Protein AF-A0A2S9GL76-F1 (afdb_monomer)

Secondary structure (DSSP, 8-state):
---SSHHHHTTSTT-----S-EEEEETTEEEETTS-EEE-S----------SSS-TTSS--B-GGG-BHHHHHHHH-----

Radius of gyration: 21.2 Å; Cα contacts (8 Å, |Δi|>4): 59; chains: 1; bounding box: 39×34×52 Å

Sequence (81 aa):
TLSNTYYRTFNKPHVQLETAGIERIEADGIVSKDGTKRTIDTLVLCTGFDLWEANIPAIEIIGRDARNLGKWWRDNGFQAY

Nearest PDB structures (foldseek):
  7v50-assembly1_A  TM=8.946E-01  e=1.542E-02  Acinetobacter calcoaceticus
  4jey-assembly1_A  TM=4.786E-01  e=3.655E+00  Salmonella enterica subsp. enterica serovar Typhimurium str. LT2
  6j5t-assembly1_I  TM=1.906E-01  e=7.368E+00  A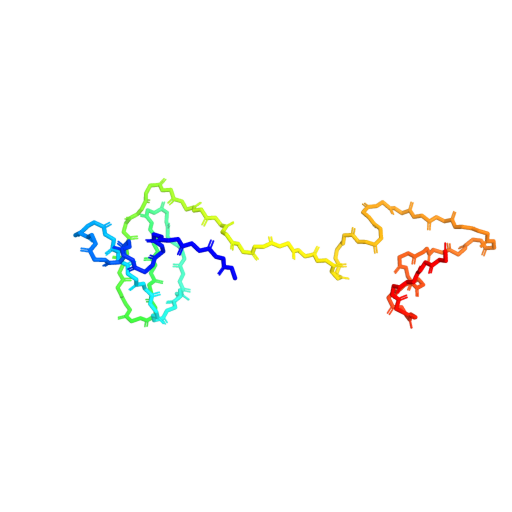rabidopsis thaliana

pLDDT: mean 91.24, std 9.66, range [60.12, 98.5]

Solvent-accessible surface area (backbone atoms only — not comparable to full-atom values): 5612 Å² total; per-residue (Å²): 139,88,68,99,52,62,78,67,47,63,73,37,95,91,43,81,90,86,81,74,48,79,66,50,80,53,101,55,27,40,30,30,65,82,71,52,74,47,78,48,96,75,86,83,86,86,81,81,79,74,74,80,86,76,44,62,56,76,57,94,47,72,50,78,92,74,37,47,48,46,61,47,30,73,79,70,50,87,82,87,132

Foldseek 3Di:
DDDPCVVVVCVDPPDDDDDQAFPDADPQFTAGPVRDTDGDPDDDDPPDDDPQDAPVPPDFDQDPPRDTPNVVCNVPNDDDD

Structure (mmCIF, N/CA/C/O backbone):
data_AF-A0A2S9GL76-F1
#
_entry.id   AF-A0A2S9GL76-F1
#
loop_
_atom_site.group_PDB
_atom_site.id
_atom_site.type_symbol
_atom_site.label_atom_id
_atom_site.label_alt_id
_atom_site.label_comp_id
_atom_site.label_asym_id
_atom_site.label_entity_id
_atom_site.label_seq_id
_atom_site.pdbx_PDB_ins_code
_atom_site.Cartn_x
_atom_site.Cartn_y
_atom_site.Cartn_z
_atom_site.occupancy
_atom_site.B_iso_or_equiv
_atom_site.auth_seq_id
_atom_site.auth_comp_id
_atom_site.auth_asym_id
_atom_site.auth_atom_id
_atom_site.pdbx_PDB_model_num
ATOM 1 N N . THR A 1 1 ? 3.170 14.628 0.247 1.00 65.75 1 THR A N 1
ATOM 2 C CA . THR A 1 1 ? 1.759 14.643 -0.201 1.00 65.75 1 THR A CA 1
ATOM 3 C C . THR A 1 1 ? 1.040 15.797 0.474 1.00 65.75 1 THR A C 1
ATOM 5 O O . THR A 1 1 ? 1.416 16.148 1.585 1.00 65.75 1 THR A O 1
ATOM 8 N N . LEU A 1 2 ? 0.052 16.418 -0.182 1.00 85.06 2 LEU A N 1
ATOM 9 C CA . LEU A 1 2 ? -0.726 17.529 0.380 1.00 85.06 2 LEU A CA 1
ATOM 10 C C . LEU A 1 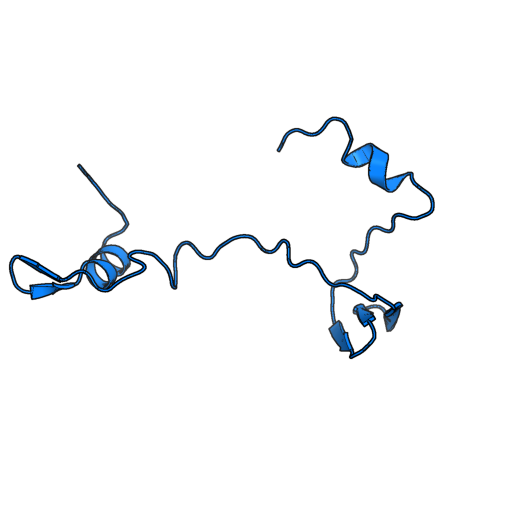2 ? -2.183 17.087 0.548 1.00 85.06 2 LEU A C 1
ATOM 12 O O . LEU A 1 2 ? -2.811 16.651 -0.411 1.00 85.06 2 LEU A O 1
ATOM 16 N N . SER A 1 3 ? -2.716 17.179 1.763 1.00 91.69 3 SER A N 1
ATOM 17 C CA .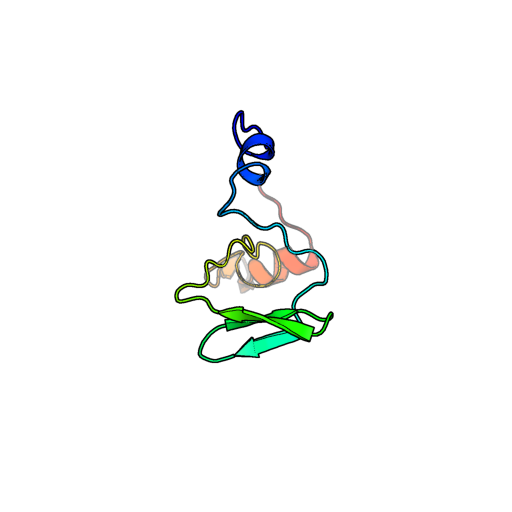 SER A 1 3 ? -4.134 16.953 2.040 1.00 91.69 3 SER A CA 1
ATOM 18 C C . SER A 1 3 ? -4.560 17.805 3.224 1.00 91.69 3 SER A C 1
ATOM 20 O O . SER A 1 3 ? -3.936 17.765 4.283 1.00 91.69 3 SER A O 1
ATOM 22 N N . ASN A 1 4 ? -5.664 18.530 3.061 1.00 92.75 4 ASN A N 1
ATOM 23 C CA . ASN A 1 4 ? -6.252 19.330 4.135 1.00 92.75 4 ASN A CA 1
ATOM 24 C C . ASN A 1 4 ? -7.057 18.480 5.138 1.00 92.75 4 ASN A C 1
ATOM 26 O O . ASN A 1 4 ? -7.486 18.990 6.174 1.00 92.75 4 ASN A O 1
ATOM 30 N N . THR A 1 5 ? -7.294 17.196 4.845 1.00 95.88 5 THR A N 1
ATOM 31 C CA . THR A 1 5 ? -8.216 16.335 5.607 1.00 95.88 5 THR A CA 1
ATOM 32 C C . THR A 1 5 ? -7.561 15.104 6.226 1.00 95.88 5 THR A C 1
ATOM 34 O O . THR A 1 5 ? -8.159 14.512 7.124 1.00 95.88 5 THR A O 1
ATOM 37 N N . TYR A 1 6 ? -6.346 14.731 5.810 1.00 95.38 6 TYR A N 1
ATOM 38 C CA . TYR A 1 6 ? -5.683 13.494 6.242 1.00 95.38 6 TYR A CA 1
ATOM 39 C C . TYR A 1 6 ? -5.626 13.349 7.770 1.00 95.38 6 TYR A C 1
ATOM 41 O O . TYR A 1 6 ? -6.258 12.457 8.326 1.00 95.38 6 TYR A O 1
ATOM 49 N N . TYR A 1 7 ? -4.979 14.283 8.474 1.00 95.81 7 TYR A N 1
ATOM 50 C CA . TYR A 1 7 ? -4.842 14.189 9.932 1.00 95.81 7 TYR A CA 1
ATOM 51 C C . TYR A 1 7 ? -6.177 14.288 10.678 1.00 95.81 7 TYR A C 1
ATOM 53 O O . TYR A 1 7 ? -6.396 13.582 11.655 1.00 95.81 7 TYR A O 1
ATOM 61 N N . ARG A 1 8 ? -7.110 15.115 10.188 1.00 96.25 8 ARG A N 1
ATOM 62 C CA . ARG A 1 8 ? -8.444 15.264 10.798 1.00 96.25 8 ARG A CA 1
ATOM 63 C C . ARG A 1 8 ? -9.280 13.989 10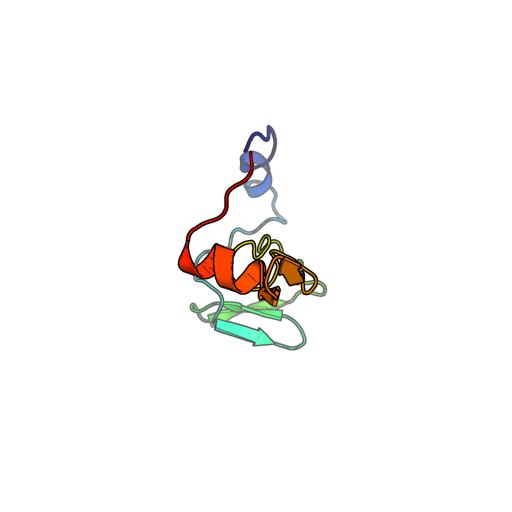.700 1.00 96.25 8 ARG A C 1
ATOM 65 O O . ARG A 1 8 ? -10.208 13.812 11.482 1.00 96.25 8 ARG A O 1
ATOM 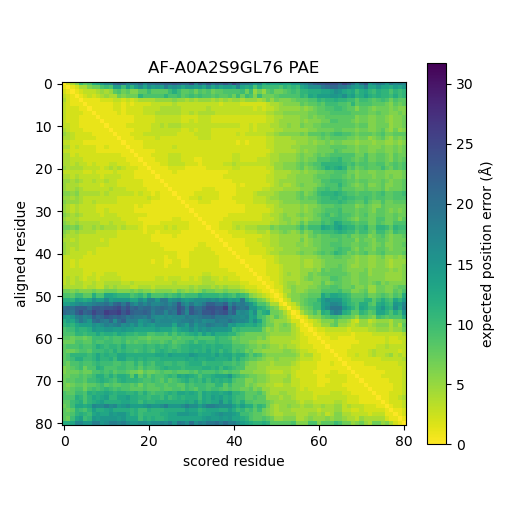72 N N . THR A 1 9 ? -8.974 13.115 9.743 1.00 97.69 9 THR A N 1
ATOM 73 C CA . THR A 1 9 ? -9.714 11.867 9.530 1.00 97.69 9 THR A CA 1
ATOM 74 C C . THR A 1 9 ? -9.561 10.914 10.713 1.00 97.69 9 THR A C 1
ATOM 76 O O . THR A 1 9 ? -10.542 10.276 11.081 1.00 97.69 9 THR A O 1
ATOM 79 N N . PHE A 1 10 ? -8.405 10.897 11.383 1.00 97.19 10 PHE A N 1
ATOM 80 C CA . PHE A 1 10 ? -8.166 10.044 12.554 1.00 97.19 10 PHE A CA 1
ATOM 81 C C . PHE A 1 10 ? -8.970 10.442 13.803 1.00 97.19 10 PHE A C 1
ATOM 83 O O . PHE A 1 10 ? -9.079 9.644 14.723 1.00 97.19 10 PHE A O 1
ATOM 90 N N . ASN A 1 11 ? -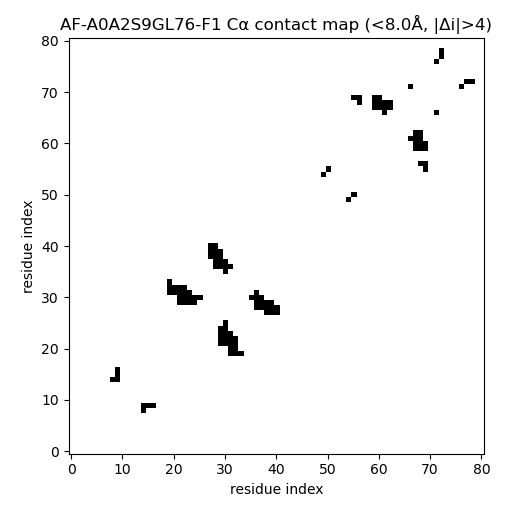9.581 11.634 13.829 1.00 97.56 11 ASN A N 1
ATOM 91 C CA . ASN A 1 11 ? -10.457 12.057 14.931 1.00 97.56 11 ASN A CA 1
ATOM 92 C C . ASN A 1 11 ? -11.898 11.538 14.789 1.00 97.56 11 ASN A C 1
ATOM 94 O O . ASN A 1 11 ? -12.733 11.784 15.659 1.00 97.56 11 ASN A O 1
ATOM 98 N N . LYS A 1 12 ? -12.240 10.884 13.673 1.00 98.19 12 LYS A N 1
ATOM 99 C CA . LYS A 1 12 ? -13.587 10.348 13.459 1.00 98.19 12 LYS A CA 1
ATOM 100 C C . LYS A 1 12 ? -13.765 9.059 14.272 1.00 98.19 12 LYS A C 1
ATOM 102 O O . LYS A 1 12 ? -12.884 8.207 14.231 1.00 98.19 12 LYS A O 1
ATOM 107 N N . PRO A 1 13 ? -14.926 8.838 14.914 1.00 98.19 13 PRO A N 1
ATOM 108 C CA . PRO A 1 13 ? -15.143 7.675 15.785 1.00 98.19 13 PRO A CA 1
ATOM 109 C C . PRO A 1 13 ? -15.111 6.322 15.052 1.00 98.19 13 PRO A C 1
ATOM 111 O O . PRO A 1 13 ? -14.948 5.287 15.685 1.00 98.19 13 PRO A O 1
ATOM 114 N N . HIS A 1 14 ? -15.268 6.319 13.725 1.00 97.12 14 HIS A N 1
ATOM 115 C CA . HIS A 1 14 ? -15.233 5.121 12.877 1.00 97.12 14 HIS A CA 1
ATOM 116 C C . HIS A 1 14 ? -13.888 4.928 12.158 1.00 97.12 14 HIS A C 1
ATOM 118 O O . HIS A 1 14 ? -13.801 4.138 11.223 1.00 97.12 14 HIS A O 1
ATOM 124 N N . VAL A 1 15 ? -12.850 5.678 12.537 1.00 98.00 15 VAL A N 1
ATOM 125 C CA . VAL A 1 15 ? -11.509 5.556 11.960 1.00 98.00 15 VAL A CA 1
ATOM 126 C C . VAL A 1 15 ? -10.562 5.065 13.039 1.00 98.00 15 VAL A C 1
ATOM 128 O O . VAL A 1 15 ? -10.499 5.625 14.128 1.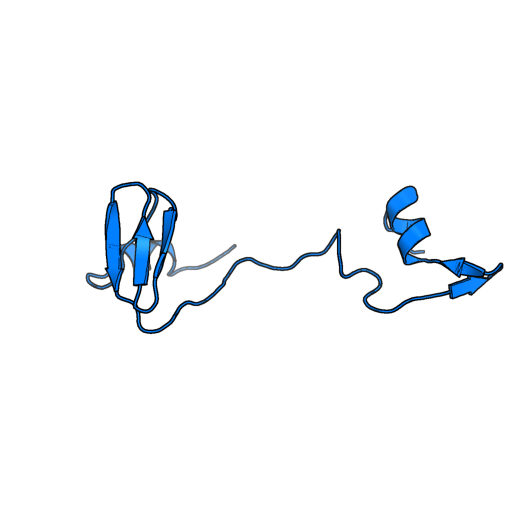00 98.00 15 VAL A O 1
ATOM 131 N N . GLN A 1 16 ? -9.804 4.023 12.717 1.00 96.12 16 GLN A N 1
ATOM 132 C CA . GLN A 1 16 ? -8.768 3.481 13.585 1.00 96.12 16 GLN A CA 1
ATOM 133 C C . GLN A 1 16 ? -7.442 3.471 12.827 1.00 96.12 16 GLN A C 1
ATOM 135 O O . GLN A 1 16 ? -7.392 3.070 11.665 1.00 96.12 16 GLN A O 1
ATOM 140 N N . LEU A 1 17 ? -6.377 3.923 13.488 1.00 96.25 17 LEU A N 1
ATOM 141 C CA . LEU A 1 17 ? -5.007 3.778 13.007 1.00 96.25 17 LEU A CA 1
ATOM 142 C C . LEU A 1 17 ? -4.403 2.531 13.653 1.00 96.25 17 LEU A C 1
ATOM 144 O O . LEU A 1 17 ? -4.363 2.432 14.875 1.00 96.25 17 LEU A O 1
ATOM 148 N N . GLU A 1 18 ? -3.934 1.600 12.831 1.00 95.56 18 GLU A N 1
ATOM 149 C CA . GLU A 1 18 ? -3.308 0.355 13.273 1.00 95.56 18 GLU A CA 1
ATOM 150 C C . GLU A 1 18 ? -1.801 0.397 12.986 1.00 95.56 18 GLU A C 1
ATOM 152 O O . GLU A 1 18 ? -1.395 0.681 11.859 1.00 95.56 18 GLU A O 1
ATOM 157 N N . THR A 1 19 ? -0.974 0.135 14.004 1.00 97.00 19 THR A N 1
ATOM 158 C CA . THR A 1 19 ? 0.492 0.287 13.933 1.00 97.00 19 THR A CA 1
ATOM 159 C C . THR A 1 19 ? 1.290 -0.924 14.425 1.00 97.00 19 THR A C 1
ATOM 161 O O . THR A 1 19 ? 2.506 -0.934 14.241 1.00 97.00 19 THR A O 1
ATOM 164 N N . ALA A 1 20 ? 0.661 -1.960 14.997 1.00 97.56 20 ALA A N 1
ATOM 165 C CA . ALA A 1 20 ? 1.357 -3.165 15.466 1.00 97.56 20 ALA A CA 1
ATOM 166 C C . ALA A 1 20 ? 1.878 -4.032 14.303 1.00 97.56 20 ALA A C 1
ATOM 168 O O . ALA A 1 20 ? 2.791 -4.845 14.466 1.00 97.56 20 ALA A O 1
ATOM 169 N N . GLY A 1 21 ? 1.327 -3.823 13.107 1.00 97.50 21 GLY A N 1
ATOM 170 C CA . GLY A 1 21 ? 1.665 -4.560 11.897 1.00 97.50 21 GLY A CA 1
ATOM 171 C C . GLY A 1 21 ? 0.839 -5.834 11.746 1.00 97.50 21 GLY A C 1
ATOM 172 O O . GLY A 1 21 ? 0.278 -6.358 12.706 1.00 97.50 21 GLY A O 1
ATOM 173 N N . ILE A 1 22 ? 0.766 -6.329 10.512 1.00 98.00 22 ILE A N 1
ATOM 174 C CA . ILE A 1 22 ? -0.043 -7.498 10.150 1.00 98.00 22 ILE A CA 1
ATOM 175 C C . ILE A 1 22 ? 0.744 -8.777 10.459 1.00 98.00 22 ILE A C 1
ATOM 177 O O . ILE A 1 22 ? 1.911 -8.897 10.080 1.00 98.00 22 ILE A O 1
ATOM 181 N N . GLU A 1 23 ? 0.107 -9.726 11.145 1.00 98.50 23 GLU A N 1
ATOM 182 C CA . GLU A 1 23 ? 0.613 -11.089 11.330 1.00 98.50 23 GLU A CA 1
ATOM 183 C C . GLU A 1 23 ? 0.125 -12.004 10.200 1.00 98.50 23 GLU A C 1
ATOM 185 O O . GLU A 1 23 ? 0.928 -12.674 9.554 1.00 98.50 23 GLU A O 1
ATOM 190 N N . ARG A 1 24 ? -1.188 -12.007 9.933 1.00 98.50 24 ARG A N 1
ATOM 191 C CA . ARG A 1 24 ? -1.815 -12.795 8.860 1.00 98.50 24 ARG A CA 1
ATOM 192 C C . ARG A 1 24 ? -3.170 -12.222 8.442 1.00 98.50 24 ARG A C 1
ATOM 194 O O . ARG A 1 24 ? -3.784 -11.442 9.171 1.00 98.50 24 ARG A O 1
ATOM 201 N N . ILE A 1 25 ? -3.638 -12.659 7.276 1.00 98.38 25 ILE A N 1
ATOM 202 C CA . ILE A 1 25 ? -4.993 -12.413 6.773 1.00 98.38 25 ILE A CA 1
ATOM 203 C C . ILE A 1 25 ? -5.826 -13.678 6.983 1.00 98.38 25 ILE A C 1
ATOM 205 O O . ILE A 1 25 ? -5.354 -14.785 6.726 1.00 98.38 25 ILE A O 1
ATOM 209 N N . GLU A 1 26 ? -7.057 -13.508 7.448 1.00 98.12 26 GLU A N 1
ATOM 210 C CA . GLU A 1 26 ? -8.059 -14.562 7.598 1.00 98.12 26 GLU A CA 1
ATOM 211 C C . GLU A 1 26 ? -9.240 -14.286 6.654 1.00 98.12 26 GLU A C 1
ATOM 213 O O . GLU A 1 26 ? -9.364 -13.193 6.102 1.00 98.12 26 GLU A O 1
ATOM 218 N N . ALA A 1 27 ? -10.110 -15.278 6.447 1.00 98.06 27 ALA A N 1
ATOM 219 C CA . ALA A 1 27 ? -11.213 -15.182 5.483 1.00 98.06 27 ALA A CA 1
ATOM 220 C C . ALA A 1 27 ? -12.167 -13.997 5.736 1.00 98.06 27 ALA A C 1
ATOM 222 O O . ALA A 1 27 ? -12.775 -13.492 4.799 1.00 98.06 27 ALA A O 1
ATOM 223 N N . ASP A 1 28 ? -12.291 -13.565 6.989 1.00 98.19 28 ASP A N 1
ATOM 224 C CA . ASP A 1 28 ? -13.190 -12.512 7.459 1.00 98.19 28 ASP A CA 1
ATOM 225 C C . ASP A 1 28 ? -12.445 -11.295 8.033 1.00 98.19 28 ASP A C 1
ATOM 227 O O . ASP A 1 28 ? -13.079 -10.402 8.596 1.00 98.19 28 ASP A O 1
ATOM 231 N N . GLY A 1 29 ? -11.108 -11.240 7.973 1.00 98.25 29 GLY A N 1
ATOM 232 C CA . GLY A 1 29 ? -10.397 -10.176 8.676 1.00 98.25 29 GLY A CA 1
ATOM 233 C C . GLY A 1 29 ? -8.875 -10.174 8.618 1.00 98.25 29 GLY A C 1
ATOM 234 O O . GLY A 1 29 ? -8.228 -10.949 7.918 1.00 98.25 29 GLY A O 1
ATOM 235 N N . ILE A 1 30 ? -8.298 -9.268 9.404 1.00 98.31 30 ILE A N 1
ATOM 236 C CA . ILE A 1 30 ? -6.852 -9.086 9.571 1.00 98.31 30 ILE A CA 1
ATOM 237 C C . ILE A 1 30 ? -6.493 -9.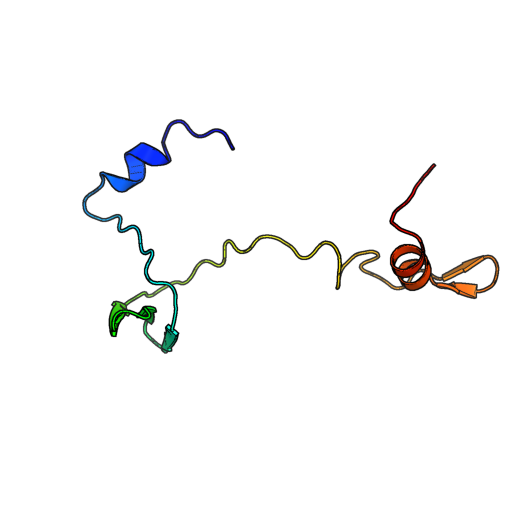333 11.031 1.00 98.31 30 ILE A C 1
ATOM 239 O O . ILE A 1 30 ? -7.140 -8.781 11.925 1.00 98.31 30 ILE A O 1
ATOM 243 N N . VAL A 1 31 ? -5.442 -10.117 11.266 1.00 98.44 31 VAL A N 1
ATOM 244 C CA . VAL A 1 31 ? -4.868 -10.310 12.599 1.00 98.44 31 VAL A CA 1
ATOM 245 C C . VAL A 1 31 ? -3.564 -9.531 12.700 1.00 98.44 31 VAL A C 1
ATOM 247 O O . VAL A 1 31 ? -2.635 -9.741 11.913 1.00 98.44 31 VAL A O 1
ATOM 250 N N . SER A 1 32 ? -3.521 -8.603 13.653 1.00 98.19 32 SER A N 1
ATOM 251 C CA . SER A 1 32 ? -2.337 -7.820 13.998 1.00 98.19 32 SER A CA 1
ATOM 252 C C . SER A 1 32 ? -1.385 -8.624 14.889 1.00 98.19 32 SER A C 1
ATOM 254 O O . SER A 1 32 ? -1.797 -9.544 15.590 1.00 98.19 32 SER A O 1
ATOM 256 N N . LYS A 1 33 ? -0.103 -8.246 14.907 1.00 98.44 33 LYS A N 1
ATOM 257 C CA . LYS A 1 33 ? 0.938 -8.907 15.722 1.00 98.44 33 LYS A CA 1
ATOM 258 C C . LYS A 1 33 ? 0.737 -8.795 17.237 1.00 98.44 33 LYS A C 1
ATOM 260 O O . LYS A 1 33 ? 1.391 -9.507 17.990 1.00 98.44 33 LYS A O 1
ATOM 265 N N . ASP A 1 34 ? -0.132 -7.895 17.683 1.00 97.19 34 ASP A N 1
ATOM 266 C CA . ASP A 1 34 ? -0.555 -7.767 19.081 1.00 97.19 34 ASP A CA 1
ATOM 267 C C . ASP A 1 34 ? -1.688 -8.746 19.455 1.00 97.19 34 ASP A C 1
ATOM 269 O O . ASP A 1 34 ? -2.147 -8.753 20.596 1.00 97.19 34 ASP A O 1
ATOM 273 N N . GLY A 1 35 ? -2.140 -9.575 18.506 1.00 96.62 35 GLY A N 1
ATOM 274 C CA . GLY A 1 35 ? -3.240 -10.523 18.665 1.00 96.62 35 GLY A CA 1
ATOM 275 C C . GLY A 1 35 ? -4.624 -9.936 18.378 1.00 96.62 35 GLY A C 1
ATOM 276 O O . GLY A 1 35 ? -5.606 -10.680 18.370 1.00 96.62 35 GLY A O 1
ATOM 277 N N . THR A 1 36 ? -4.738 -8.631 18.108 1.00 97.44 36 THR A N 1
ATOM 278 C CA . THR A 1 36 ? -6.019 -7.992 17.795 1.00 97.44 36 THR A CA 1
ATOM 279 C C . THR A 1 36 ? -6.520 -8.442 16.422 1.00 97.44 36 THR A C 1
ATOM 281 O O . THR A 1 36 ? -5.830 -8.287 15.411 1.00 97.44 36 THR A O 1
ATOM 284 N N . LYS A 1 37 ? -7.760 -8.942 16.358 1.00 97.88 37 LYS A N 1
ATOM 285 C CA . LYS A 1 37 ? -8.456 -9.239 15.098 1.00 97.88 37 LYS A CA 1
ATOM 286 C C . LYS A 1 37 ? -9.400 -8.104 14.713 1.00 97.88 37 LYS A C 1
ATOM 288 O O . LYS A 1 37 ? -10.197 -7.648 15.530 1.00 97.88 37 LYS A O 1
ATOM 293 N N . ARG A 1 38 ? -9.349 -7.690 13.445 1.00 97.44 38 ARG A N 1
ATOM 294 C CA . ARG A 1 38 ? -10.304 -6.753 12.836 1.00 97.44 38 ARG A CA 1
ATOM 295 C C . ARG A 1 38 ? -11.059 -7.436 11.711 1.00 97.44 38 ARG A C 1
ATOM 297 O O . ARG A 1 38 ? -10.464 -7.775 10.690 1.00 97.44 38 ARG A O 1
ATOM 304 N N . THR A 1 39 ? -12.359 -7.616 11.909 1.00 98.19 39 THR A N 1
ATOM 305 C CA . THR A 1 39 ? -13.266 -8.112 10.872 1.00 98.19 39 THR A CA 1
ATOM 306 C C . THR A 1 39 ? -13.461 -7.038 9.809 1.00 98.19 39 THR A C 1
ATOM 308 O O . THR A 1 39 ? -13.727 -5.882 10.145 1.00 98.19 39 THR A O 1
ATOM 311 N N . ILE A 1 40 ? -13.303 -7.409 8.540 1.00 97.94 40 ILE A N 1
ATOM 312 C CA . ILE A 1 40 ? -13.497 -6.518 7.395 1.00 97.94 40 ILE A CA 1
ATOM 313 C C . ILE A 1 40 ? -14.180 -7.266 6.255 1.00 97.94 40 ILE A C 1
ATOM 315 O O . ILE A 1 40 ? -13.879 -8.425 5.993 1.00 97.94 40 ILE A O 1
ATOM 319 N N . ASP A 1 41 ? -15.030 -6.560 5.518 1.00 98.38 41 ASP A N 1
ATOM 320 C CA . ASP A 1 41 ? -15.657 -7.093 4.303 1.00 98.38 41 ASP A CA 1
ATOM 321 C C . ASP A 1 41 ? -14.860 -6.736 3.038 1.00 98.38 41 ASP A C 1
ATOM 323 O O . ASP A 1 41 ? -15.126 -7.230 1.944 1.00 98.38 41 ASP A O 1
ATOM 327 N N . THR A 1 42 ? -13.906 -5.806 3.141 1.00 97.94 42 THR A N 1
ATOM 328 C CA . THR A 1 42 ? -13.139 -5.298 1.997 1.00 97.94 42 THR A CA 1
ATOM 329 C C . THR A 1 42 ? -11.732 -4.890 2.415 1.00 97.94 42 THR A C 1
ATOM 331 O O . THR A 1 42 ? -11.554 -4.116 3.355 1.00 97.94 42 THR A O 1
ATOM 334 N N . LEU A 1 43 ? -10.734 -5.362 1.662 1.00 97.31 43 LEU A N 1
ATOM 335 C CA . LEU A 1 43 ? -9.328 -4.991 1.805 1.00 97.31 43 LEU A CA 1
ATOM 336 C C . LEU A 1 43 ? -8.872 -4.182 0.586 1.00 97.31 43 LEU A C 1
ATOM 338 O O . LEU A 1 43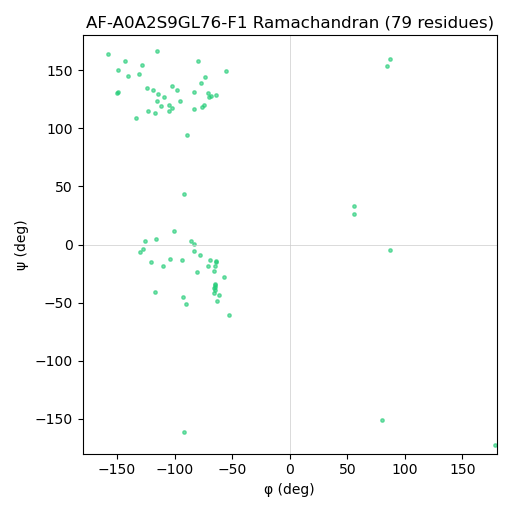 ? -8.886 -4.680 -0.537 1.00 97.31 43 LEU A O 1
ATOM 342 N N . VAL A 1 44 ? -8.433 -2.943 0.812 1.00 97.75 44 VAL A N 1
ATOM 343 C CA . VAL A 1 44 ? -7.892 -2.070 -0.240 1.00 97.75 44 VAL A CA 1
ATOM 344 C C . VAL A 1 44 ? -6.366 -2.041 -0.143 1.00 97.75 44 VAL A C 1
ATOM 346 O O . VAL A 1 44 ? -5.812 -1.587 0.858 1.00 97.75 44 VAL A O 1
ATOM 349 N N . LEU A 1 45 ? -5.676 -2.516 -1.184 1.00 97.50 45 LEU A N 1
ATOM 350 C CA . LEU A 1 45 ? -4.212 -2.569 -1.236 1.00 97.50 45 LEU A CA 1
ATOM 351 C C . LEU A 1 45 ? -3.632 -1.275 -1.822 1.00 97.50 45 LEU A C 1
ATOM 353 O O . LEU A 1 45 ? -3.483 -1.125 -3.031 1.00 97.50 45 LEU A O 1
ATOM 357 N N . CYS A 1 46 ? -3.268 -0.342 -0.946 1.00 95.00 46 CYS A N 1
ATOM 358 C CA . CYS A 1 46 ? -2.611 0.918 -1.311 1.00 95.00 46 CYS A CA 1
ATOM 359 C C . CYS A 1 46 ? -1.071 0.803 -1.282 1.00 95.00 46 CYS A C 1
ATOM 361 O O . CYS A 1 46 ? -0.394 1.680 -0.750 1.00 95.00 46 CYS A O 1
ATOM 363 N N . THR A 1 47 ? -0.508 -0.291 -1.808 1.00 94.12 47 THR A N 1
ATOM 364 C CA . THR A 1 47 ? 0.925 -0.645 -1.690 1.00 94.12 47 THR A CA 1
ATOM 365 C C . THR A 1 47 ? 1.833 -0.014 -2.753 1.00 94.12 47 THR A C 1
ATOM 367 O O . THR A 1 47 ? 3.034 -0.269 -2.758 1.00 94.12 47 THR A O 1
ATOM 370 N N . GLY A 1 48 ? 1.292 0.823 -3.643 1.00 91.50 48 GLY A N 1
ATOM 371 C CA . GLY A 1 48 ? 2.054 1.474 -4.713 1.00 91.50 48 GLY A CA 1
ATOM 372 C C . GLY A 1 48 ? 2.295 0.571 -5.928 1.00 91.50 48 GLY A C 1
ATOM 373 O O . GLY A 1 48 ? 1.471 -0.289 -6.233 1.00 91.50 48 GLY A O 1
ATOM 374 N N . PHE A 1 49 ? 3.408 0.799 -6.632 1.00 85.69 49 PHE A N 1
ATOM 375 C CA . PHE A 1 49 ? 3.783 0.105 -7.869 1.00 85.69 49 PHE A CA 1
ATOM 376 C C . PHE A 1 49 ? 5.229 -0.391 -7.796 1.00 85.69 49 PHE A C 1
ATOM 378 O O . PHE A 1 49 ? 6.085 0.291 -7.231 1.00 85.69 49 PHE A O 1
ATOM 385 N N . ASP A 1 50 ? 5.506 -1.535 -8.421 1.00 80.50 50 ASP A N 1
ATOM 386 C CA . ASP A 1 50 ? 6.873 -1.979 -8.691 1.00 80.50 50 ASP A CA 1
ATOM 387 C C . ASP A 1 50 ? 7.392 -1.314 -9.973 1.00 80.50 50 ASP A C 1
ATOM 389 O O . ASP A 1 50 ? 6.840 -1.498 -11.060 1.00 80.50 50 ASP A O 1
ATOM 393 N N . LEU A 1 51 ? 8.441 -0.508 -9.821 1.00 71.31 51 LEU A N 1
ATOM 394 C CA . LEU A 1 51 ? 9.085 0.223 -10.911 1.00 71.31 51 LEU A CA 1
ATOM 395 C C . LEU A 1 51 ? 10.414 -0.404 -11.348 1.00 71.31 51 LEU A C 1
ATOM 397 O O . LEU A 1 51 ? 10.943 -0.011 -12.384 1.00 71.31 51 LEU A O 1
ATOM 401 N N . TRP A 1 52 ? 10.966 -1.339 -10.572 1.00 66.88 52 TRP A N 1
ATOM 402 C CA . TRP A 1 52 ? 12.371 -1.739 -10.692 1.00 66.88 52 TRP A CA 1
ATOM 403 C C . TRP A 1 52 ? 12.542 -3.202 -11.089 1.00 66.88 52 TRP A C 1
ATOM 405 O O . TRP A 1 52 ? 13.397 -3.500 -11.919 1.00 66.88 52 TRP A O 1
ATOM 415 N N . GLU A 1 53 ? 11.733 -4.104 -10.535 1.00 63.75 53 GLU A N 1
ATOM 416 C CA . GLU A 1 53 ? 11.948 -5.544 -10.699 1.00 63.75 53 GLU A CA 1
ATOM 417 C C . GLU A 1 53 ? 11.171 -6.104 -11.900 1.00 63.75 53 GLU A C 1
ATOM 419 O O . GLU A 1 53 ? 11.737 -6.845 -12.708 1.00 63.75 53 GLU A O 1
ATOM 424 N N . ALA A 1 54 ? 9.896 -5.732 -12.066 1.00 60.12 54 ALA A N 1
ATOM 425 C CA . ALA A 1 54 ? 9.014 -6.440 -12.998 1.00 60.12 54 ALA A CA 1
ATOM 426 C C . ALA A 1 54 ? 8.594 -5.685 -14.270 1.00 60.12 54 ALA A C 1
ATOM 428 O O . ALA A 1 54 ? 8.126 -6.331 -15.206 1.00 60.12 54 ALA A O 1
ATOM 429 N N . ASN A 1 55 ? 8.701 -4.352 -14.334 1.00 61.28 55 ASN A N 1
ATOM 430 C CA . ASN A 1 55 ? 7.794 -3.605 -15.223 1.00 61.28 55 ASN A CA 1
ATOM 431 C C . ASN A 1 55 ? 8.437 -2.670 -16.253 1.00 61.28 55 ASN A C 1
ATOM 433 O O . ASN A 1 55 ? 7.712 -1.983 -16.976 1.00 61.28 55 ASN A O 1
ATOM 437 N N . ILE A 1 56 ? 9.771 -2.610 -16.342 1.00 70.50 56 ILE A N 1
ATOM 438 C CA . ILE A 1 56 ? 10.439 -1.699 -17.280 1.00 70.50 56 ILE A CA 1
ATOM 439 C C . ILE A 1 56 ? 11.556 -2.409 -18.071 1.00 70.50 56 ILE A C 1
ATOM 441 O O . ILE A 1 56 ? 12.625 -2.683 -17.521 1.00 70.50 56 ILE A O 1
ATOM 445 N N . PRO A 1 57 ? 11.354 -2.650 -19.383 1.00 74.50 57 PRO A N 1
ATOM 446 C CA . PRO A 1 57 ? 10.111 -2.461 -20.136 1.00 74.50 57 PRO A CA 1
ATOM 447 C C . PRO A 1 57 ? 9.068 -3.547 -19.811 1.00 74.50 57 PRO A C 1
ATOM 449 O O . PRO A 1 57 ? 9.414 -4.711 -19.637 1.00 74.50 57 PRO A O 1
ATOM 452 N N . ALA A 1 58 ? 7.786 -3.169 -19.776 1.00 76.38 58 ALA A N 1
ATOM 453 C CA . ALA A 1 58 ? 6.660 -4.078 -19.501 1.00 76.38 58 ALA A CA 1
ATOM 454 C C . ALA A 1 58 ? 6.470 -5.177 -20.569 1.00 76.38 58 ALA A C 1
ATOM 456 O O . ALA A 1 58 ? 5.734 -6.139 -20.368 1.00 76.38 58 ALA A O 1
ATOM 457 N N . ILE A 1 59 ? 7.125 -5.018 -21.717 1.00 84.06 59 ILE A N 1
ATOM 458 C CA . ILE A 1 59 ? 7.199 -5.992 -22.803 1.00 84.06 59 ILE A CA 1
ATOM 459 C C . ILE A 1 59 ? 8.662 -6.202 -23.172 1.00 84.06 59 ILE A C 1
ATOM 461 O O . ILE A 1 59 ? 9.489 -5.308 -22.986 1.00 84.06 59 ILE A O 1
ATOM 465 N N . GLU A 1 60 ? 8.989 -7.361 -23.733 1.00 88.62 60 GLU A N 1
ATOM 466 C CA . GLU A 1 60 ? 10.336 -7.584 -24.242 1.00 88.62 60 GLU A CA 1
ATOM 467 C C . GLU A 1 60 ? 10.642 -6.627 -25.405 1.00 88.62 60 GLU A C 1
ATOM 469 O O . GLU A 1 60 ? 9.880 -6.521 -26.365 1.00 88.62 60 GLU A O 1
ATOM 474 N N . ILE A 1 61 ? 11.778 -5.932 -25.313 1.00 91.75 61 ILE A N 1
ATOM 475 C CA . ILE A 1 61 ? 12.271 -5.032 -26.357 1.00 91.75 61 ILE A CA 1
ATOM 476 C C . ILE A 1 61 ? 13.665 -5.493 -26.766 1.00 91.75 61 ILE A C 1
ATOM 478 O O . ILE A 1 61 ? 14.615 -5.417 -25.978 1.00 91.75 61 ILE A O 1
ATOM 482 N N . ILE A 1 62 ? 13.778 -5.936 -28.018 1.00 95.19 62 ILE A N 1
ATOM 483 C CA . ILE A 1 62 ? 15.037 -6.310 -28.660 1.00 95.19 62 ILE A CA 1
ATOM 484 C C . ILE A 1 62 ? 15.429 -5.206 -29.642 1.00 95.19 62 ILE A C 1
ATOM 486 O O . ILE A 1 62 ? 14.722 -4.930 -30.609 1.00 95.19 62 ILE A O 1
ATOM 490 N N . GLY A 1 63 ? 16.546 -4.540 -29.358 1.00 93.62 63 GLY A N 1
ATOM 491 C CA . GLY A 1 63 ? 17.099 -3.477 -30.187 1.00 93.62 63 GLY A CA 1
ATOM 492 C C . GLY A 1 63 ? 18.117 -3.981 -31.212 1.00 93.62 63 GLY A C 1
ATOM 493 O O . GLY A 1 63 ? 18.212 -5.169 -31.521 1.00 93.62 63 GLY A O 1
ATOM 494 N N . ARG A 1 64 ? 18.928 -3.045 -31.717 1.00 95.94 64 ARG A N 1
ATOM 495 C CA . ARG A 1 64 ? 20.069 -3.346 -32.597 1.00 95.94 64 ARG A CA 1
ATOM 496 C C . ARG A 1 64 ? 21.027 -4.344 -31.938 1.00 95.94 64 ARG A C 1
ATOM 498 O O . ARG A 1 64 ? 21.150 -4.371 -30.712 1.00 95.94 64 ARG A O 1
ATOM 505 N N . ASP A 1 65 ? 21.680 -5.155 -32.767 1.00 96.06 65 ASP A N 1
ATOM 506 C CA . ASP A 1 65 ? 22.631 -6.192 -32.342 1.00 96.06 65 ASP A CA 1
ATOM 507 C C . ASP A 1 65 ? 22.030 -7.197 -31.339 1.00 96.06 65 ASP A C 1
ATOM 509 O O . ASP A 1 65 ? 22.711 -7.674 -30.433 1.00 96.06 65 ASP A O 1
ATOM 513 N N . ALA A 1 66 ? 20.726 -7.483 -31.475 1.00 95.19 66 ALA A N 1
ATOM 514 C CA . ALA A 1 66 ? 19.954 -8.381 -30.609 1.00 95.19 66 ALA A CA 1
ATOM 515 C C . ALA A 1 66 ? 19.997 -8.018 -29.109 1.00 95.19 66 ALA A C 1
ATOM 517 O O . ALA A 1 66 ? 19.817 -8.869 -28.236 1.00 95.19 66 ALA A O 1
ATOM 518 N N . ARG A 1 67 ? 20.223 -6.740 -28.778 1.00 94.31 67 ARG A N 1
ATOM 519 C CA . ARG A 1 67 ? 20.310 -6.293 -27.386 1.00 94.31 67 ARG A CA 1
ATOM 520 C C . ARG A 1 67 ? 18.933 -6.253 -26.729 1.00 94.31 67 ARG A C 1
ATOM 522 O O . ARG A 1 67 ? 18.077 -5.472 -27.138 1.00 94.31 67 ARG A O 1
ATOM 529 N N . ASN A 1 68 ? 18.756 -7.017 -25.653 1.00 93.62 68 ASN A N 1
ATOM 530 C CA . ASN A 1 68 ? 17.581 -6.915 -24.789 1.00 93.62 68 ASN A CA 1
ATOM 531 C C . ASN A 1 68 ? 17.680 -5.669 -23.890 1.00 93.62 68 ASN A C 1
ATOM 533 O O . ASN A 1 68 ? 18.594 -5.553 -23.068 1.00 93.62 68 ASN A O 1
ATOM 537 N N . LEU A 1 69 ? 16.733 -4.743 -24.044 1.00 90.75 69 LEU A N 1
ATOM 538 C CA . LEU A 1 69 ? 16.727 -3.464 -23.334 1.00 90.75 69 LEU A CA 1
ATOM 539 C C . LEU A 1 69 ? 16.532 -3.623 -21.821 1.00 90.75 69 LEU A C 1
ATOM 541 O O . LEU A 1 69 ? 17.234 -2.976 -21.050 1.00 90.75 69 LEU A O 1
ATOM 545 N N . GLY A 1 70 ? 15.630 -4.507 -21.387 1.00 89.50 70 GLY A N 1
ATOM 546 C CA . GLY A 1 70 ? 15.356 -4.728 -19.964 1.00 89.50 70 GLY A CA 1
ATOM 547 C C . GLY A 1 70 ? 16.548 -5.322 -19.218 1.00 89.50 70 GLY A C 1
ATOM 548 O O . GLY A 1 70 ? 16.844 -4.937 -18.089 1.00 89.50 70 GLY A O 1
ATOM 549 N N . LYS A 1 71 ? 17.294 -6.234 -19.853 1.00 89.69 71 LYS A N 1
ATOM 550 C CA . LYS A 1 71 ? 18.584 -6.684 -19.311 1.00 89.69 71 LYS A CA 1
ATOM 551 C C . LYS A 1 71 ? 19.581 -5.528 -19.241 1.00 89.69 71 LYS A C 1
ATOM 553 O O . LYS A 1 71 ? 20.198 -5.317 -18.204 1.00 89.69 71 LYS A O 1
ATOM 558 N N . TRP A 1 72 ? 19.718 -4.778 -20.330 1.00 90.62 72 TRP A N 1
ATOM 559 C CA . TRP A 1 72 ? 20.701 -3.706 -20.414 1.00 90.62 72 TRP A CA 1
ATOM 560 C C . TRP A 1 72 ? 20.462 -2.606 -19.364 1.00 90.62 72 TRP A C 1
ATOM 562 O O . TRP A 1 72 ? 21.408 -2.215 -18.688 1.00 90.62 72 TRP A O 1
ATOM 572 N N . TRP A 1 73 ? 19.217 -2.168 -19.151 1.00 89.81 73 TRP A N 1
ATOM 573 C CA . TRP A 1 73 ? 18.879 -1.190 -18.109 1.00 89.81 73 TRP A CA 1
ATOM 574 C C . TRP A 1 73 ? 19.119 -1.694 -16.683 1.00 89.81 73 TRP A C 1
ATOM 576 O O . TRP A 1 73 ? 19.558 -0.910 -15.849 1.00 89.81 73 TRP A O 1
ATOM 586 N N . ARG A 1 74 ? 18.902 -2.982 -16.391 1.00 86.00 74 ARG A N 1
ATOM 587 C CA . ARG A 1 74 ? 19.240 -3.550 -15.072 1.00 86.00 74 ARG A CA 1
ATOM 588 C C . ARG A 1 74 ? 20.741 -3.525 -14.797 1.00 86.00 74 ARG A C 1
ATOM 590 O O . ARG A 1 74 ? 21.151 -3.213 -13.686 1.00 86.00 74 ARG A O 1
ATOM 597 N N . ASP A 1 75 ? 21.544 -3.798 -15.822 1.00 89.38 75 ASP A N 1
ATOM 598 C CA . ASP A 1 75 ? 23.001 -3.849 -15.696 1.00 89.38 75 ASP A CA 1
ATOM 599 C C . ASP A 1 75 ? 23.652 -2.442 -15.734 1.00 89.38 75 ASP A C 1
ATOM 601 O O . ASP A 1 75 ? 24.765 -2.273 -15.244 1.00 89.38 75 ASP A O 1
ATOM 605 N N . ASN A 1 76 ? 22.991 -1.431 -16.324 1.00 89.56 76 ASN A N 1
ATOM 606 C CA . ASN A 1 76 ? 23.604 -0.122 -16.635 1.00 89.56 76 ASN A CA 1
ATOM 607 C C . ASN A 1 76 ? 22.826 1.105 -16.112 1.00 89.56 76 ASN A C 1
ATOM 609 O O . ASN A 1 76 ? 23.296 2.230 -16.264 1.00 89.56 76 ASN A O 1
ATOM 613 N N . GLY A 1 77 ? 21.657 0.911 -15.500 1.00 86.75 77 GLY A N 1
ATOM 614 C CA . GLY A 1 77 ? 20.750 1.983 -15.086 1.00 86.75 77 GLY A CA 1
ATOM 615 C C . GLY A 1 77 ? 19.820 2.469 -16.205 1.00 86.75 77 GLY A C 1
ATOM 616 O O . GLY A 1 77 ? 20.123 2.377 -17.399 1.00 86.75 77 GLY A O 1
ATOM 617 N N . PHE A 1 78 ? 18.657 2.997 -15.815 1.00 86.56 78 PHE A N 1
ATOM 618 C CA . PHE A 1 78 ? 17.706 3.600 -16.750 1.00 86.56 78 PHE A CA 1
ATOM 619 C C . PHE A 1 78 ? 18.265 4.901 -17.330 1.00 86.56 78 PHE A C 1
ATOM 621 O O . PHE A 1 78 ? 18.658 5.803 -16.594 1.00 86.56 78 PHE A O 1
ATOM 628 N N . GLN A 1 79 ? 18.255 5.012 -18.658 1.00 85.44 79 GLN A N 1
ATOM 629 C CA . GLN A 1 79 ? 18.698 6.211 -19.369 1.00 85.44 79 GLN A CA 1
ATOM 630 C C . GLN A 1 79 ? 17.943 6.400 -20.686 1.00 85.44 79 GLN A C 1
ATOM 632 O O . GLN A 1 79 ? 17.544 5.426 -21.334 1.00 85.44 79 GLN A O 1
ATOM 637 N N . ALA A 1 80 ? 17.798 7.663 -21.076 1.00 86.44 80 ALA A N 1
ATOM 638 C CA . ALA A 1 80 ? 17.253 8.128 -22.344 1.00 86.44 80 ALA A CA 1
ATOM 639 C C . ALA A 1 80 ? 18.032 9.378 -22.792 1.00 86.44 80 ALA A C 1
ATOM 641 O O . ALA A 1 80 ? 18.661 10.036 -21.960 1.00 86.44 80 ALA A O 1
ATOM 642 N N . TYR A 1 81 ? 17.995 9.675 -24.091 1.00 76.62 81 TYR A N 1
ATOM 643 C CA . TYR A 1 81 ? 18.501 10.914 -24.685 1.00 76.62 81 TYR A CA 1
ATOM 644 C C . TYR A 1 81 ? 17.346 11.651 -25.355 1.00 76.62 81 TYR A C 1
ATOM 646 O O . TYR A 1 81 ? 16.537 10.949 -26.009 1.00 76.62 81 TYR A O 1
#

Mean predicted aligned error: 6.34 Å